Protein AF-A0A366WU25-F1 (afdb_monomer_lite)

Secondary structure (DSSP, 8-state):
--HHHHHHHHHHHHHHHHHHHH----TT--EEEETTTTEEEETTT--EEESSSPP-S--TT-

Foldseek 3Di:
DVVVVVVVVVVVVVVVVVLVVQAADDPQFAWDAPPVQQWIATPRQRDIDHHVDDDRYDPRPD

pLDDT: mean 86.39, std 7.37, range [63.66, 97.56]

Sequence (62 aa):
MPILLLILAGGVFAYFLWRSRTSSLSRDCRWRQHRKEGVWVCAFCGAQQQGSNAPTQCLKGQ

Structure (mmCIF, N/CA/C/O backbone):
data_AF-A0A366WU25-F1
#
_entry.id   AF-A0A366WU25-F1
#
loop_
_atom_site.group_PDB
_atom_site.id
_atom_site.type_symbol
_atom_site.label_atom_id
_atom_site.label_alt_id
_atom_site.label_comp_id
_atom_site.label_asym_id
_atom_site.label_entity_id
_atom_site.label_seq_id
_atom_site.pdbx_PDB_ins_code
_atom_site.Cartn_x
_atom_site.Cartn_y
_atom_site.Cartn_z
_atom_site.occupancy
_atom_site.B_iso_or_equiv
_atom_site.auth_seq_id
_atom_site.auth_comp_id
_atom_site.auth_asym_id
_atom_site.auth_atom_id
_atom_site.pdbx_PDB_model_num
ATOM 1 N N . MET A 1 1 ? 15.039 9.571 -33.097 1.00 65.69 1 MET A N 1
ATOM 2 C CA . MET A 1 1 ? 13.851 9.459 -32.218 1.00 65.69 1 MET A CA 1
ATOM 3 C C . MET A 1 1 ? 13.581 8.080 -31.559 1.00 65.69 1 MET A C 1
ATOM 5 O O . MET A 1 1 ? 12.521 7.964 -30.963 1.00 65.69 1 MET A O 1
ATOM 9 N N . PRO A 1 2 ? 14.457 7.043 -31.562 1.00 87.12 2 PRO A N 1
ATOM 10 C CA . PRO A 1 2 ? 14.184 5.794 -30.819 1.00 87.12 2 PRO A CA 1
ATOM 11 C C . PRO A 1 2 ? 14.687 5.808 -29.363 1.00 87.12 2 PRO A C 1
ATOM 13 O O . PRO A 1 2 ? 14.104 5.171 -28.495 1.00 87.12 2 PRO A O 1
ATOM 16 N N . ILE A 1 3 ? 15.738 6.579 -29.071 1.00 94.94 3 ILE A N 1
ATOM 17 C CA . ILE A 1 3 ? 16.376 6.636 -27.742 1.00 94.94 3 ILE A CA 1
ATOM 18 C C . ILE A 1 3 ? 15.394 7.127 -26.671 1.00 94.94 3 ILE A C 1
ATOM 20 O O . ILE A 1 3 ? 15.321 6.566 -25.583 1.00 94.94 3 ILE A O 1
ATOM 24 N N . LEU A 1 4 ? 14.592 8.141 -27.003 1.00 93.69 4 LEU A N 1
ATOM 25 C CA . LEU A 1 4 ? 13.610 8.715 -26.086 1.00 93.69 4 LEU A CA 1
ATOM 26 C C . LEU A 1 4 ? 12.536 7.681 -25.704 1.00 93.69 4 LEU A C 1
ATOM 28 O O . LEU A 1 4 ? 12.175 7.589 -24.536 1.00 93.69 4 LEU A O 1
ATOM 32 N N . LEU A 1 5 ? 12.110 6.837 -26.654 1.00 94.56 5 LEU A N 1
ATOM 33 C CA . LEU A 1 5 ? 11.174 5.737 -26.398 1.00 94.56 5 LEU A CA 1
ATOM 34 C C . LEU A 1 5 ? 11.775 4.664 -25.484 1.00 94.56 5 LEU A C 1
ATOM 36 O O . LEU A 1 5 ? 11.073 4.157 -24.615 1.00 94.56 5 LEU A O 1
ATOM 40 N N . LEU A 1 6 ? 13.065 4.348 -25.635 1.00 96.00 6 LEU A N 1
ATOM 41 C CA . LEU A 1 6 ? 13.749 3.388 -24.762 1.00 96.00 6 LEU A CA 1
ATOM 42 C C . LEU A 1 6 ? 13.865 3.903 -23.324 1.00 96.00 6 LEU A C 1
ATOM 44 O O . LEU A 1 6 ? 13.625 3.144 -22.387 1.00 96.00 6 LEU A O 1
ATOM 48 N N . ILE A 1 7 ? 14.173 5.191 -23.140 1.00 96.69 7 ILE A N 1
ATOM 49 C CA . ILE A 1 7 ? 14.213 5.817 -21.810 1.00 96.69 7 ILE A CA 1
ATOM 50 C C . ILE A 1 7 ? 12.823 5.788 -21.170 1.00 96.69 7 ILE A C 1
ATOM 52 O O . ILE A 1 7 ? 12.688 5.409 -20.007 1.00 96.69 7 ILE A O 1
ATOM 56 N N . LEU A 1 8 ? 11.784 6.142 -21.930 1.00 96.19 8 LEU A N 1
ATOM 57 C CA . LEU A 1 8 ? 10.403 6.132 -21.447 1.00 96.19 8 LEU A CA 1
ATOM 58 C C . LEU A 1 8 ? 9.956 4.718 -21.066 1.00 96.19 8 LEU A C 1
ATOM 60 O O . LEU A 1 8 ? 9.422 4.522 -19.977 1.00 96.19 8 LEU A O 1
ATOM 64 N N . ALA A 1 9 ? 10.239 3.727 -21.914 1.00 96.12 9 ALA A N 1
ATOM 65 C CA . ALA A 1 9 ? 9.956 2.328 -21.620 1.00 96.12 9 ALA A CA 1
ATOM 66 C C . ALA A 1 9 ? 10.688 1.875 -20.349 1.00 96.12 9 ALA A C 1
ATOM 68 O O . ALA A 1 9 ? 10.051 1.370 -19.426 1.00 96.12 9 ALA A O 1
ATOM 69 N N . GLY A 1 10 ? 11.998 2.124 -20.251 1.00 97.56 10 GLY A N 1
ATOM 70 C CA . GLY A 1 10 ? 12.793 1.789 -19.069 1.00 97.56 10 GLY A CA 1
ATOM 71 C C . GLY A 1 10 ? 12.256 2.439 -17.791 1.00 97.56 10 GLY A C 1
ATOM 72 O O . GLY A 1 10 ? 12.115 1.763 -16.772 1.00 97.56 10 GLY A O 1
ATOM 73 N N . GLY A 1 11 ? 11.877 3.718 -17.854 1.00 96.69 11 GLY A N 1
ATOM 74 C CA . GLY A 1 11 ? 11.278 4.445 -16.734 1.00 96.69 11 GLY A CA 1
ATOM 75 C C . GLY A 1 11 ? 9.927 3.870 -16.305 1.00 96.69 11 GLY A C 1
ATOM 76 O O . GLY A 1 11 ? 9.691 3.680 -15.113 1.00 96.69 11 GLY A O 1
ATOM 77 N N . VAL A 1 12 ? 9.061 3.526 -17.262 1.00 95.69 12 VAL A N 1
ATOM 78 C CA . VAL A 1 12 ? 7.764 2.887 -16.987 1.00 95.69 12 VAL A CA 1
ATOM 79 C C . VAL A 1 12 ? 7.962 1.522 -16.325 1.00 95.69 12 VAL A C 1
ATOM 81 O O . VAL A 1 12 ? 7.328 1.242 -15.307 1.00 95.69 12 VAL A O 1
ATOM 84 N N . PHE A 1 13 ? 8.874 0.691 -16.838 1.00 95.81 13 PHE A N 1
ATOM 85 C CA . PHE A 1 13 ? 9.189 -0.607 -16.234 1.00 95.81 13 PHE A CA 1
ATOM 86 C C . PHE A 1 13 ? 9.764 -0.461 -14.820 1.00 95.81 13 PHE A C 1
ATOM 88 O O . PHE A 1 13 ? 9.301 -1.138 -13.899 1.00 95.81 13 PHE A O 1
ATOM 95 N N . ALA A 1 14 ? 10.719 0.450 -14.621 1.00 94.88 14 ALA A N 1
ATOM 96 C CA . ALA A 1 14 ? 11.283 0.737 -13.305 1.00 94.88 14 ALA A CA 1
ATOM 97 C C . ALA A 1 14 ? 10.204 1.214 -12.318 1.00 94.88 14 ALA A C 1
ATOM 99 O O . ALA A 1 14 ? 10.151 0.742 -11.180 1.00 94.88 14 ALA A O 1
ATOM 100 N N . TYR A 1 15 ? 9.296 2.086 -12.765 1.00 92.31 15 TYR A N 1
ATOM 101 C CA . TYR A 1 15 ? 8.168 2.553 -11.964 1.00 92.31 15 TYR A CA 1
ATOM 102 C C . TYR A 1 15 ? 7.230 1.409 -11.565 1.00 92.31 15 TYR A C 1
ATOM 104 O O . TYR A 1 15 ? 6.864 1.301 -10.395 1.00 92.31 15 TYR A O 1
ATOM 112 N N . PHE A 1 16 ? 6.864 0.523 -12.497 1.00 88.81 16 PHE A N 1
ATOM 113 C CA . PHE A 1 16 ? 6.006 -0.623 -12.184 1.00 88.81 16 PHE A CA 1
ATOM 114 C C . PHE A 1 16 ? 6.670 -1.609 -11.215 1.00 88.81 16 PHE A C 1
ATOM 116 O O . PHE A 1 16 ? 5.997 -2.096 -10.304 1.00 88.81 16 PHE A O 1
ATOM 123 N N . LEU A 1 17 ? 7.976 -1.861 -11.355 1.00 88.50 17 LEU A N 1
ATOM 124 C CA . LEU A 1 17 ? 8.74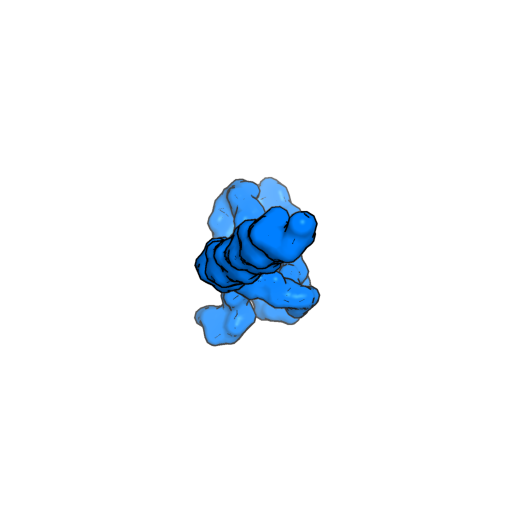5 -2.697 -10.423 1.00 88.50 17 LEU A CA 1
ATOM 125 C C . LEU A 1 17 ? 8.834 -2.081 -9.023 1.00 88.50 17 LEU A C 1
ATOM 127 O O . LEU A 1 17 ? 8.746 -2.787 -8.020 1.00 88.50 17 LEU A O 1
ATOM 131 N N . TRP A 1 18 ? 8.999 -0.764 -8.933 1.00 89.94 18 TRP A N 1
ATOM 132 C CA . TRP A 1 18 ? 8.994 -0.073 -7.649 1.00 89.94 18 TRP A CA 1
ATOM 133 C C . TRP A 1 18 ? 7.598 -0.067 -7.010 1.00 89.94 18 TRP A C 1
ATOM 135 O O . TRP A 1 18 ? 7.445 -0.336 -5.814 1.00 89.94 18 TRP A O 1
ATOM 145 N N . ARG A 1 19 ? 6.554 0.170 -7.810 1.00 85.12 19 ARG A N 1
ATOM 146 C CA . ARG A 1 19 ? 5.160 0.185 -7.355 1.00 85.12 19 ARG A CA 1
ATOM 147 C C . ARG A 1 19 ? 4.691 -1.179 -6.855 1.00 85.12 19 ARG A C 1
ATOM 149 O O . ARG A 1 19 ? 3.994 -1.231 -5.847 1.00 85.12 19 ARG A O 1
ATOM 156 N N . SER A 1 20 ? 5.090 -2.270 -7.510 1.00 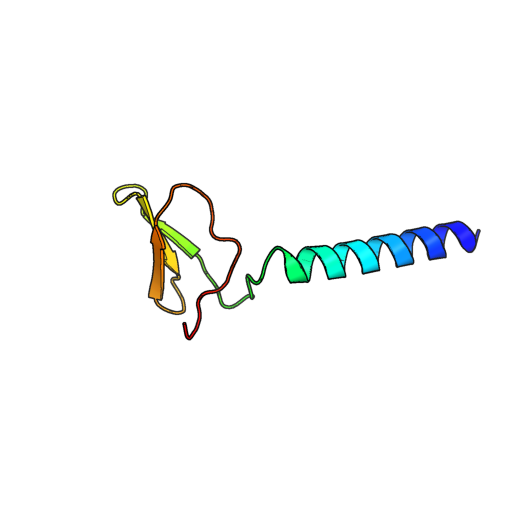82.06 20 SER A N 1
ATOM 157 C CA . SER A 1 20 ? 4.727 -3.627 -7.079 1.00 82.06 20 SER A CA 1
ATOM 158 C C . SER A 1 20 ? 5.365 -4.024 -5.745 1.00 82.06 20 SER A C 1
ATOM 160 O O . SER A 1 20 ? 4.802 -4.840 -5.020 1.00 82.06 20 SER A O 1
ATOM 162 N N . ARG A 1 21 ? 6.513 -3.427 -5.390 1.00 81.25 21 ARG A N 1
ATOM 163 C CA . ARG A 1 21 ? 7.180 -3.644 -4.095 1.00 81.25 21 ARG A CA 1
ATOM 164 C C . ARG A 1 21 ? 6.638 -2.761 -2.973 1.00 81.25 21 ARG A C 1
ATOM 166 O O . ARG A 1 21 ? 6.681 -3.165 -1.817 1.00 81.25 21 ARG A O 1
ATOM 173 N N . THR A 1 22 ? 6.161 -1.560 -3.290 1.00 80.06 22 THR A N 1
ATOM 174 C CA . THR A 1 22 ? 5.684 -0.595 -2.282 1.00 80.06 22 THR A CA 1
ATOM 175 C C . THR A 1 22 ? 4.196 -0.723 -1.973 1.00 80.06 22 THR A C 1
ATOM 177 O O . THR A 1 22 ? 3.778 -0.381 -0.866 1.00 80.06 22 THR A O 1
ATOM 180 N N . SER A 1 23 ? 3.393 -1.243 -2.906 1.00 78.00 23 SER A N 1
ATOM 181 C CA . SER A 1 23 ? 1.976 -1.500 -2.675 1.00 78.00 23 SER A CA 1
ATOM 182 C C . SER A 1 23 ? 1.551 -2.859 -3.215 1.00 78.00 23 SER A C 1
ATOM 184 O O . SER A 1 23 ? 1.685 -3.142 -4.402 1.00 78.00 23 SER A O 1
ATOM 186 N N . SER A 1 24 ? 0.977 -3.676 -2.332 1.00 75.88 24 SER A N 1
ATOM 187 C CA . SER A 1 24 ? 0.357 -4.958 -2.683 1.00 75.88 24 SER A CA 1
ATOM 188 C C . SER A 1 24 ? -1.172 -4.878 -2.695 1.00 75.88 24 SER A C 1
ATOM 190 O O . SER A 1 24 ? -1.844 -5.909 -2.630 1.00 75.88 24 SER A O 1
ATOM 192 N N . LEU A 1 25 ? -1.745 -3.666 -2.776 1.00 77.38 25 LEU A N 1
ATOM 193 C CA . LEU A 1 25 ? -3.188 -3.498 -2.954 1.00 77.38 25 LEU A CA 1
ATOM 194 C C . LEU A 1 25 ? -3.609 -4.111 -4.293 1.00 77.38 25 LEU A C 1
ATOM 196 O O . LEU A 1 25 ? -3.436 -3.526 -5.363 1.00 77.38 25 LEU A O 1
ATOM 200 N N . SER A 1 26 ? -4.177 -5.309 -4.221 1.00 76.75 26 SER A N 1
ATOM 201 C CA . SER A 1 26 ? -4.873 -5.932 -5.338 1.00 76.75 26 SER A CA 1
ATOM 202 C C . SER A 1 26 ? -6.263 -5.309 -5.511 1.00 76.75 26 SER A C 1
ATOM 204 O O . SER A 1 26 ? -6.778 -4.634 -4.618 1.00 76.75 26 SER A O 1
ATOM 206 N N . ARG A 1 27 ? -6.917 -5.580 -6.649 1.00 74.50 27 ARG A N 1
ATOM 207 C CA . ARG A 1 27 ? -8.315 -5.165 -6.898 1.00 74.50 27 ARG A CA 1
ATOM 208 C C . ARG A 1 27 ? -9.307 -5.709 -5.864 1.00 74.50 27 ARG A C 1
ATOM 210 O O . ARG A 1 27 ? -10.378 -5.125 -5.697 1.00 74.50 27 ARG A O 1
ATOM 217 N N . ASP A 1 28 ? -8.951 -6.796 -5.187 1.00 77.38 28 ASP A N 1
ATOM 218 C CA . ASP A 1 28 ? -9.784 -7.414 -4.159 1.00 77.38 28 ASP A CA 1
ATOM 219 C C . ASP A 1 28 ? -9.687 -6.672 -2.824 1.00 77.38 28 ASP A C 1
ATOM 221 O O . ASP A 1 28 ? -10.643 -6.656 -2.053 1.00 77.38 28 ASP A O 1
ATOM 225 N N . CYS A 1 29 ? -8.560 -6.020 -2.534 1.00 83.88 29 CYS A N 1
ATOM 226 C CA . CYS A 1 29 ? -8.364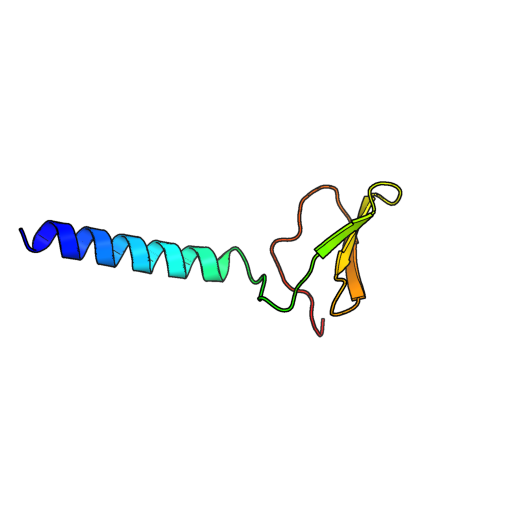 -5.358 -1.252 1.00 83.88 29 CYS A CA 1
ATOM 227 C C . CYS A 1 29 ? -9.048 -3.986 -1.211 1.00 83.88 29 CYS A C 1
ATOM 229 O O . CYS A 1 29 ? -8.546 -2.988 -1.726 1.00 83.88 29 CYS A O 1
ATOM 231 N N . ARG A 1 30 ? -10.220 -3.943 -0.568 1.00 86.94 30 ARG A N 1
ATOM 232 C CA . ARG A 1 30 ? -11.066 -2.749 -0.428 1.00 86.94 30 ARG A CA 1
ATOM 233 C C . ARG A 1 30 ? -11.020 -2.205 0.993 1.00 86.94 30 ARG A C 1
ATOM 235 O O . ARG A 1 30 ? -11.929 -2.443 1.786 1.00 86.94 30 ARG A O 1
ATOM 242 N N . TRP A 1 31 ? -9.966 -1.467 1.305 1.00 89.19 31 TRP A N 1
ATOM 243 C CA . TRP A 1 31 ? -9.802 -0.826 2.605 1.00 89.19 31 TRP A CA 1
ATOM 244 C C . TRP A 1 31 ? -10.796 0.324 2.814 1.00 89.19 31 TRP A C 1
ATOM 246 O O . TRP A 1 31 ? -10.958 1.191 1.956 1.00 89.19 31 TRP A O 1
ATOM 256 N N . ARG A 1 32 ? -11.463 0.330 3.970 1.00 89.06 32 ARG A N 1
ATOM 257 C CA . ARG A 1 32 ? -12.359 1.393 4.437 1.00 89.06 32 ARG A CA 1
ATOM 258 C C . ARG A 1 32 ? -11.880 1.903 5.789 1.00 89.06 32 ARG A C 1
ATOM 260 O O . ARG A 1 32 ? -11.529 1.113 6.658 1.00 89.06 32 ARG A O 1
ATOM 267 N N . GLN A 1 33 ? -11.885 3.218 5.968 1.00 91.94 33 GLN A N 1
ATOM 268 C CA . GLN A 1 33 ? -11.462 3.836 7.219 1.00 91.94 33 GLN A CA 1
ATOM 269 C C . GLN A 1 33 ? -12.640 3.970 8.187 1.00 91.94 33 GLN A C 1
ATOM 271 O O . GLN A 1 33 ? -13.587 4.715 7.925 1.00 91.94 33 GLN A O 1
ATOM 276 N N . HIS A 1 34 ? -12.541 3.325 9.343 1.00 89.88 34 HIS A N 1
ATOM 277 C CA . HIS A 1 34 ? -13.410 3.553 10.491 1.00 89.88 34 HIS A CA 1
ATOM 278 C C . HIS A 1 34 ? -12.820 4.676 11.346 1.00 89.88 34 HIS A C 1
ATOM 280 O O . HIS A 1 34 ? -12.108 4.450 12.320 1.00 89.88 34 HIS A O 1
ATOM 286 N N . ARG A 1 35 ? -13.113 5.929 10.968 1.00 85.25 35 ARG A N 1
ATOM 287 C CA . ARG A 1 35 ? -12.538 7.129 11.612 1.00 85.25 35 ARG A CA 1
ATOM 288 C C . ARG A 1 35 ? -12.823 7.237 13.111 1.00 85.25 35 ARG A C 1
ATOM 290 O O . ARG A 1 35 ? -11.998 7.791 13.822 1.00 85.25 35 ARG A O 1
ATOM 297 N N . LYS A 1 36 ? -13.966 6.720 13.579 1.00 85.81 36 LYS A N 1
ATOM 298 C CA . LYS A 1 36 ? -14.313 6.700 15.011 1.00 85.81 36 LYS A CA 1
ATOM 299 C C . LYS A 1 36 ? -13.364 5.823 15.829 1.00 85.81 36 LYS A C 1
ATOM 301 O O . LYS A 1 36 ? -13.059 6.162 16.960 1.00 85.81 36 LYS A O 1
ATOM 306 N N . GLU A 1 37 ? -12.916 4.719 15.244 1.00 85.50 37 GLU A N 1
ATOM 307 C CA . GLU A 1 37 ? -12.085 3.712 15.911 1.00 85.50 37 GLU A CA 1
ATOM 308 C C . GLU A 1 37 ? -10.599 3.866 15.557 1.00 85.50 37 GLU A C 1
ATOM 310 O O . GLU A 1 37 ? -9.749 3.247 16.183 1.00 85.50 37 GLU A O 1
ATOM 315 N N . GLY A 1 38 ? -10.261 4.696 14.562 1.00 89.06 38 GLY A N 1
ATOM 316 C CA . GLY A 1 38 ? -8.881 4.853 14.093 1.00 89.06 38 GLY A CA 1
ATOM 317 C C . GLY A 1 38 ? -8.333 3.595 13.410 1.00 89.06 38 GLY A C 1
ATOM 318 O O . GLY A 1 38 ? -7.120 3.382 13.377 1.00 89.06 38 GLY A O 1
ATOM 319 N N . VAL A 1 39 ? -9.228 2.758 12.878 1.00 91.25 39 VAL A N 1
ATOM 320 C CA . VAL A 1 39 ? -8.907 1.467 12.262 1.00 91.25 39 VAL A CA 1
ATOM 321 C C . VAL A 1 39 ? -9.297 1.482 10.792 1.00 91.25 39 VAL A C 1
ATOM 323 O O . VAL A 1 39 ? -10.315 2.046 10.388 1.00 91.25 39 VAL A 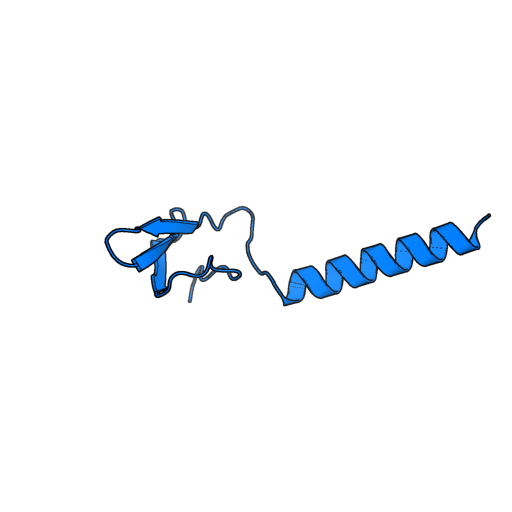O 1
ATOM 326 N N . TRP A 1 40 ? -8.485 0.836 9.971 1.00 91.88 40 TRP A N 1
ATOM 327 C CA . TRP A 1 40 ? -8.831 0.467 8.611 1.00 91.88 40 TRP A CA 1
ATOM 328 C C . TRP A 1 40 ? -9.317 -0.968 8.585 1.00 91.88 40 TRP A C 1
ATOM 330 O O . TRP A 1 40 ? -8.676 -1.846 9.150 1.00 91.88 40 TRP A O 1
ATOM 340 N N . VAL A 1 41 ? -10.430 -1.208 7.900 1.00 90.00 41 VAL A N 1
ATOM 341 C CA . VAL A 1 41 ? -11.010 -2.541 7.738 1.00 90.00 41 VAL A CA 1
ATOM 342 C C . VAL A 1 41 ? -11.174 -2.830 6.255 1.00 90.00 41 VAL A C 1
ATOM 344 O O . VAL A 1 41 ? -11.698 -2.009 5.497 1.00 90.00 41 VAL A O 1
ATOM 347 N N . CYS A 1 42 ? -10.710 -3.990 5.808 1.00 90.06 42 CYS A N 1
ATOM 348 C CA . CYS A 1 42 ? -10.902 -4.435 4.440 1.00 90.06 42 CYS A CA 1
ATOM 349 C C . CYS A 1 42 ? -12.314 -5.009 4.275 1.00 90.06 42 CYS A C 1
ATOM 351 O O . CYS A 1 42 ? -12.652 -6.027 4.868 1.00 90.06 42 CYS A O 1
ATOM 353 N N . ALA A 1 43 ? -13.126 -4.406 3.408 1.00 88.44 43 ALA A N 1
ATOM 354 C CA . ALA A 1 43 ? -14.496 -4.849 3.139 1.00 88.44 43 ALA A CA 1
ATOM 355 C C . ALA A 1 43 ? -14.585 -6.204 2.410 1.00 88.44 43 ALA A C 1
ATOM 357 O O . ALA A 1 43 ? -15.674 -6.751 2.284 1.00 88.44 43 ALA A O 1
ATOM 358 N N . PHE A 1 44 ? -13.468 -6.717 1.885 1.00 86.62 44 PHE A N 1
ATOM 359 C CA . PHE A 1 44 ? -13.429 -7.984 1.154 1.00 86.62 44 PHE A CA 1
ATOM 360 C C . PHE A 1 44 ? -12.965 -9.156 2.025 1.00 86.62 44 PHE A C 1
ATOM 362 O O . PHE A 1 44 ? -13.646 -10.171 2.082 1.00 86.62 44 PHE A O 1
ATOM 369 N N . CYS A 1 45 ? -11.816 -9.030 2.700 1.00 85.88 45 CYS A N 1
ATOM 370 C CA . CYS A 1 45 ? -11.263 -10.106 3.531 1.00 85.88 45 CYS A CA 1
ATOM 371 C C . CYS A 1 45 ? -11.476 -9.914 5.039 1.00 85.88 45 CYS A C 1
ATOM 373 O O . CYS A 1 45 ? -11.140 -10.811 5.799 1.00 85.88 45 CYS A O 1
ATOM 375 N N . GLY A 1 46 ? -11.985 -8.764 5.489 1.00 87.62 46 GLY A N 1
ATOM 376 C CA . GLY A 1 46 ? -12.173 -8.473 6.914 1.00 87.62 46 GLY A CA 1
ATOM 377 C C . GLY A 1 46 ? -10.893 -8.124 7.680 1.00 87.62 46 GLY A C 1
ATOM 378 O O . GLY A 1 46 ? -10.967 -7.877 8.880 1.00 87.62 46 GLY A O 1
ATOM 379 N N . ALA A 1 47 ? -9.733 -8.074 7.014 1.00 88.50 47 ALA A N 1
ATOM 380 C CA . ALA A 1 47 ? -8.473 -7.692 7.648 1.00 88.50 47 ALA A CA 1
ATOM 381 C C . ALA A 1 47 ? -8.563 -6.295 8.273 1.00 88.50 47 ALA A C 1
ATOM 383 O O . ALA A 1 47 ? -9.197 -5.400 7.709 1.00 88.50 47 ALA A O 1
ATOM 384 N N . GLN A 1 48 ? -7.901 -6.111 9.413 1.00 90.62 48 GLN A N 1
ATOM 385 C CA . GLN A 1 48 ? -7.902 -4.857 10.159 1.00 90.62 48 GLN A CA 1
ATOM 386 C C . GLN A 1 48 ? -6.477 -4.338 10.306 1.00 90.62 48 GLN A C 1
ATOM 388 O O . GLN A 1 48 ? -5.562 -5.100 10.607 1.00 90.62 48 GLN A O 1
ATOM 393 N N . GLN A 1 49 ? -6.290 -3.039 10.109 1.00 88.50 49 GLN A N 1
ATOM 394 C CA . GLN A 1 49 ? -5.016 -2.371 10.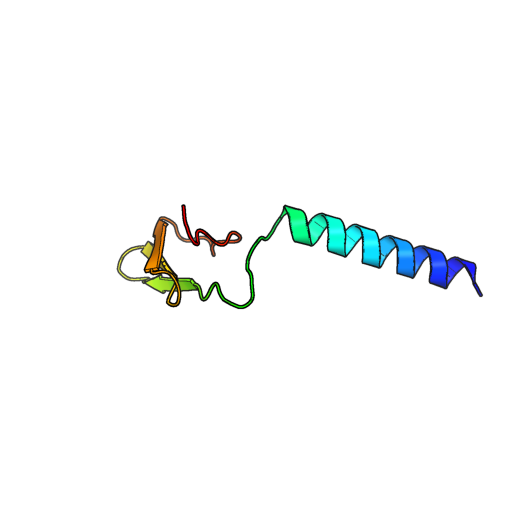324 1.00 88.50 49 GLN A CA 1
ATOM 395 C C . GLN A 1 49 ? -5.249 -1.114 11.156 1.00 88.50 49 GLN A C 1
ATOM 397 O O . GLN A 1 49 ? -6.026 -0.238 10.779 1.00 88.50 49 GLN A O 1
ATOM 402 N N . GLN A 1 50 ? -4.576 -1.026 12.299 1.00 88.62 50 GLN A N 1
ATOM 403 C CA . GLN A 1 50 ? -4.621 0.167 13.137 1.00 88.62 50 GLN A CA 1
ATOM 404 C C . GLN A 1 50 ? -3.790 1.290 12.515 1.00 88.62 50 GLN A C 1
ATOM 406 O O . GLN A 1 50 ? -2.728 1.049 11.934 1.00 88.62 50 GLN A O 1
ATOM 411 N N . GLY A 1 51 ? -4.265 2.524 12.667 1.00 84.38 51 GLY A N 1
ATOM 412 C CA . GLY A 1 51 ? -3.528 3.719 12.281 1.00 84.38 51 GLY A CA 1
ATOM 413 C C . GLY A 1 51 ? -4.325 4.671 11.398 1.00 84.38 51 GLY A C 1
ATOM 414 O O . GLY A 1 51 ? -5.335 4.334 10.783 1.00 84.38 51 GLY A O 1
ATOM 415 N N . SER A 1 52 ? -3.839 5.904 11.322 1.00 80.38 52 SER A N 1
ATOM 416 C CA . SER A 1 52 ? -4.426 6.959 10.493 1.00 80.38 52 SER A CA 1
ATOM 417 C C . SER A 1 52 ? -4.053 6.831 9.014 1.00 80.38 52 SER A C 1
ATOM 419 O O . SER A 1 52 ? -4.824 7.258 8.154 1.00 80.38 52 SER A O 1
ATOM 421 N N . ASN A 1 53 ? -2.906 6.217 8.713 1.00 84.19 53 ASN A N 1
ATOM 422 C CA . ASN A 1 53 ? -2.384 6.088 7.356 1.00 84.19 53 ASN A CA 1
ATOM 423 C C . ASN A 1 53 ? -3.148 5.038 6.552 1.00 84.19 53 ASN A C 1
ATOM 425 O O . ASN A 1 53 ? -3.468 3.966 7.063 1.00 84.19 53 ASN A O 1
ATOM 429 N N . ALA A 1 54 ? -3.402 5.344 5.278 1.00 82.50 54 ALA A N 1
ATOM 430 C CA . ALA A 1 54 ? -4.034 4.401 4.374 1.00 82.50 54 ALA A CA 1
ATOM 431 C C . ALA A 1 54 ? -3.136 3.160 4.195 1.00 82.50 54 ALA A C 1
ATOM 433 O O . ALA A 1 54 ? -1.952 3.307 3.874 1.00 82.50 54 ALA A O 1
ATOM 434 N N . PRO A 1 55 ? -3.674 1.948 4.388 1.00 86.06 55 PRO A N 1
ATOM 435 C CA . PRO A 1 55 ? -2.923 0.716 4.208 1.00 86.06 55 PRO A CA 1
ATOM 436 C C . PRO A 1 55 ? -2.490 0.569 2.748 1.00 86.06 55 PRO A C 1
ATOM 438 O O . PRO A 1 55 ? -3.284 0.727 1.821 1.00 86.06 55 PRO A O 1
ATOM 441 N N . THR A 1 56 ? -1.209 0.264 2.548 1.00 83.44 56 THR A N 1
ATOM 442 C CA . THR A 1 56 ? -0.597 0.065 1.224 1.00 83.44 56 THR A CA 1
ATOM 443 C C . THR A 1 56 ? -0.470 -1.407 0.849 1.00 83.44 56 THR A C 1
ATOM 445 O O . THR A 1 56 ? -0.177 -1.719 -0.309 1.00 83.44 56 THR A O 1
ATOM 448 N N . GLN A 1 57 ? -0.724 -2.312 1.798 1.00 83.88 57 GLN A N 1
ATOM 449 C CA . GLN A 1 57 ? -0.621 -3.752 1.618 1.00 83.88 57 GLN A CA 1
ATOM 450 C C . GLN A 1 57 ? -1.976 -4.445 1.769 1.00 83.88 57 GLN A C 1
ATOM 452 O O . GLN A 1 57 ? -2.860 -3.996 2.501 1.00 83.88 57 GLN A O 1
ATOM 457 N N . CYS A 1 58 ? -2.148 -5.545 1.040 1.00 83.19 58 CYS A N 1
ATOM 458 C CA . CYS A 1 58 ? -3.299 -6.422 1.184 1.00 83.19 58 CYS A CA 1
ATOM 459 C C . CYS A 1 58 ? -2.979 -7.537 2.186 1.00 83.19 58 CYS A C 1
ATOM 461 O O . CYS A 1 58 ? -2.124 -8.372 1.915 1.00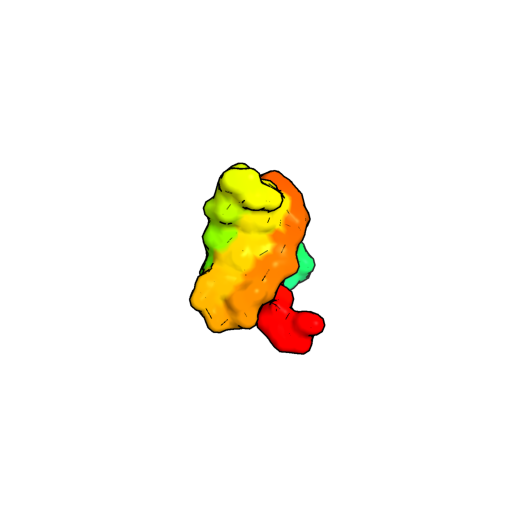 83.19 58 CYS A O 1
ATOM 463 N N . LEU A 1 59 ? -3.683 -7.570 3.319 1.00 83.06 59 LEU A N 1
ATOM 464 C CA . LEU A 1 59 ? -3.508 -8.577 4.379 1.00 83.06 59 LEU A CA 1
ATOM 465 C C . LEU A 1 59 ? -4.440 -9.792 4.190 1.00 83.06 59 LEU A C 1
ATOM 467 O O . LEU A 1 59 ? -4.937 -10.377 5.145 1.00 83.06 59 LEU A O 1
ATOM 471 N N . LYS A 1 60 ? -4.776 -10.147 2.945 1.00 77.12 60 LYS A N 1
ATOM 472 C CA . LYS A 1 60 ? -5.648 -11.297 2.667 1.00 77.12 60 LYS A CA 1
ATOM 473 C C . LYS A 1 60 ? -4.889 -12.594 2.976 1.00 77.12 60 LYS A C 1
ATOM 475 O O . LYS A 1 60 ? -3.940 -12.912 2.269 1.00 77.12 60 LYS A O 1
ATOM 480 N N . GLY A 1 61 ? -5.359 -13.353 3.966 1.00 70.12 61 GLY A N 1
ATOM 481 C CA . GLY A 1 61 ? -4.790 -14.658 4.333 1.00 70.12 61 GLY A CA 1
ATOM 482 C C . GLY A 1 61 ? -3.586 -14.599 5.279 1.00 70.12 61 GLY A C 1
ATOM 483 O O . GLY A 1 61 ? -2.903 -15.608 5.423 1.00 70.12 61 GLY A O 1
ATOM 484 N N . GLN A 1 62 ? -3.329 -13.437 5.883 1.00 63.66 62 GLN A N 1
ATOM 485 C CA . GLN A 1 62 ? -2.420 -13.262 7.017 1.00 63.66 62 GLN A CA 1
ATOM 486 C C . GLN A 1 62 ? -3.254 -13.166 8.297 1.00 63.66 62 GLN A C 1
ATOM 488 O O . GLN A 1 62 ? -2.792 -13.695 9.327 1.00 63.66 62 GLN A O 1
#

Radius of gyration: 16.71 Å; chains: 1; bounding box: 31×24×48 Å